Protein 7TJL (pdb70)

Foldseek 3Di:
DLVQLVVLCVQLVVDDDPVSNVVSLVVSLVVLLVVLVVVVVVPVVVSVVCLVVQCVRPNPSSNVSSVVNVVVVVVVVVVVVVVVD

B-factor: mean 26.88, std 8.85, range [12.45, 68.39]

Solvent-accessible surface area: 6396 Å² total; per-residue (Å²): 94,118,79,134,12,86,64,42,39,140,103,1,142,138,13,126,60,102,105,84,49,127,118,44,56,76,32,0,33,95,18,0,10,101,13,0,99,56,47,16,154,151,43,65,120,162,1,38,124,64,28,80,114,9,54,140,38,29,31,156,51,0,69,73,0,16,70,57,10,65,118,80,45,96,91,150,66,148,154,110,113,108,133,124,179

Nearest PDB structures (foldseek):
  7tjl-assembly1_A-2  TM=1.012E+00  e=2.897E-11  synthetic construct
  4ib4-assembly1_A  TM=3.787E-01  e=5.932E+00  Homo sapiens

Sequence (85 aa):
HKARVEEYMRRALQATTEPEKKYWEEEAKKEIEQAMYADALINPIRFTEKAAKYIKTYGFRGQEAYDQVKKEMFEKLYKYFMEKL

Radius of gyration: 14.93 Å; Cα contacts (8 Å, |Δi|>4): 64; chains: 1; bounding box: 44×23×36 Å

Structure (mmCIF, N/CA/C/O backbone):
data_7TJL
#
_entry.id   7TJL
#
_cell.length_a   116.250
_cell.length_b   31.000
_cell.length_c   31.360
_cell.angle_alpha   90.000
_cell.angle_beta   93.071
_cell.angle_gamma   90.000
#
_symmetry.space_group_name_H-M   'C 1 2 1'
#
loop_
_entity.id
_entity.type
_entity.pdbx_description
1 polymer 'De novo designed protein, SEWN0.1'
2 water water
#
loop_
_atom_site.group_PDB
_atom_site.id
_atom_site.type_symbol
_atom_site.label_atom_id
_atom_site.label_alt_id
_atom_site.label_comp_id
_atom_site.label_asym_id
_atom_site.label_entity_id
_atom_site.label_seq_id
_atom_site.pdbx_PDB_ins_code
_atom_site.Cartn_x
_atom_site.Cartn_y
_atom_site.Cartn_z
_atom_site.occupancy
_atom_site.B_iso_or_equiv
_atom_site.auth_seq_id
_atom_site.auth_comp_id
_atom_site.auth_asym_id
_atom_site.auth_atom_id
_atom_site.pdbx_PDB_model_num
ATOM 1 N N . HIS A 1 6 ? 44.98700 2.78400 21.04900 1.000 22.08063 6 HIS A N 1
ATOM 2 C CA . HIS A 1 6 ? 44.28200 2.82900 19.76500 1.000 22.88904 6 HIS A CA 1
ATOM 3 C C . HIS A 1 6 ? 42.96900 2.07400 19.79600 1.000 20.16907 6 HIS A C 1
ATOM 4 O O . HIS A 1 6 ? 41.93600 2.62100 19.43400 1.000 19.46958 6 HIS A O 1
ATOM 11 N N . LYS A 1 7 ? 43.04800 0.79800 20.17100 1.000 21.08302 7 LYS A N 1
ATOM 12 C CA . LYS A 1 7 ? 41.85900 -0.03900 20.20400 1.000 28.50914 7 LYS A CA 1
ATOM 13 C C . LYS A 1 7 ? 40.81300 0.53600 21.14400 1.000 26.04191 7 LYS A C 1
ATOM 14 O O . LYS A 1 7 ? 39.62200 0.55800 20.81400 1.000 21.91207 7 LYS A O 1
ATOM 20 N N . ALA A 1 8 ? 41.23800 1.01900 22.32000 1.000 21.78818 8 ALA A N 1
ATOM 21 C CA . ALA A 1 8 ? 40.27600 1.57100 23.27500 1.000 26.82786 8 ALA A CA 1
ATOM 22 C C . ALA A 1 8 ? 39.66000 2.86000 22.75400 1.000 20.94619 8 ALA A C 1
ATOM 23 O O . ALA A 1 8 ? 38.47400 3.12700 22.97700 1.000 20.61130 8 ALA A O 1
ATOM 25 N N . ARG A 1 9 ? 40.45200 3.67300 22.05700 1.000 19.76752 9 ARG A N 1
ATOM 26 C CA . ARG A 1 9 ? 39.94300 4.91600 21.48800 1.000 17.50545 9 ARG A CA 1
ATOM 27 C C . ARG A 1 9 ? 38.90700 4.63700 20.39400 1.000 21.48921 9 ARG A C 1
ATOM 28 O O . ARG A 1 9 ? 37.84800 5.28500 20.34500 1.000 18.00591 9 ARG A O 1
ATOM 36 N N . VAL A 1 10 ? 39.16800 3.64000 19.53700 1.000 19.05003 10 VAL A N 1
ATOM 37 C CA . VAL A 1 10 ? 38.20300 3.28500 18.48700 1.000 16.06752 10 VAL A CA 1
ATOM 38 C C . VAL A 1 10 ? 36.87100 2.80500 19.08600 1.000 18.52735 10 VAL A C 1
ATOM 39 O O . VAL A 1 10 ? 35.79800 3.12200 18.55500 1.000 17.44057 10 VAL A O 1
ATOM 43 N N . GLU A 1 11 ? 36.91800 1.99700 20.15800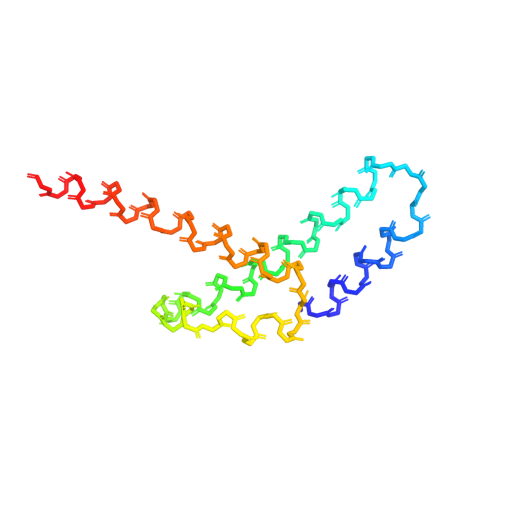 1.000 20.09332 11 GLU A N 1
ATOM 44 C CA . GLU A 1 11 ? 35.68000 1.52600 20.79500 1.000 24.11169 11 GLU A CA 1
ATOM 45 C C . GLU A 1 11 ? 34.84400 2.68200 21.31600 1.000 23.22059 11 GLU A C 1
ATOM 46 O O . GLU A 1 11 ? 33.60400 2.65500 21.21400 1.000 22.63493 11 GLU A O 1
ATOM 52 N N . GLU A 1 12 ? 35.49200 3.68600 21.92500 1.000 19.95886 12 GLU A N 1
ATOM 53 C CA . GLU A 1 12 ? 34.74800 4.85700 22.39600 1.000 24.47354 12 GLU A CA 1
ATOM 54 C C . GLU A 1 12 ? 34.12100 5.60600 21.22900 1.000 24.93906 12 GLU A C 1
ATOM 55 O O . GLU A 1 12 ? 32.94400 5.98500 21.28700 1.000 23.36337 12 GLU A O 1
ATOM 61 N N . TYR A 1 13 ? 34.88500 5.80100 20.15200 1.000 19.88713 13 TYR A N 1
ATOM 62 C CA . TYR A 1 13 ? 34.35700 6.45200 18.95800 1.000 18.07153 13 TYR A CA 1
ATOM 63 C C . TYR A 1 13 ? 33.16100 5.69400 18.39600 1.000 20.86493 13 TYR A C 1
ATOM 64 O O . TYR A 1 13 ? 32.15500 6.29900 18.01700 1.000 20.77237 13 TYR A O 1
ATOM 73 N N . MET A 1 14 ? 33.27000 4.36800 18.29000 1.000 20.74687 14 MET A N 1
ATOM 74 C CA . MET A 1 14 ? 32.10600 3.59300 17.86100 1.000 21.93647 14 MET A CA 1
ATOM 75 C C . MET A 1 14 ? 31.00000 3.56000 18.90600 1.000 24.84005 14 MET A C 1
ATOM 76 O O . MET A 1 14 ? 29.83300 3.40100 18.52900 1.000 23.82954 14 MET A O 1
ATOM 81 N N . ARG A 1 15 ? 31.31900 3.71100 20.20100 1.000 24.39418 15 ARG A N 1
ATOM 82 C CA . ARG A 1 15 ? 30.27200 3.90100 21.20800 1.000 24.59031 15 ARG A CA 1
ATOM 83 C C . ARG A 1 15 ? 29.50000 5.19400 20.96700 1.000 27.62589 15 ARG A C 1
ATOM 84 O O . ARG A 1 15 ? 28.26100 5.22500 21.07700 1.000 28.70842 15 ARG A O 1
ATOM 92 N N . ARG A 1 16 ? 30.19400 6.23900 20.52300 1.000 22.81271 16 ARG A N 1
ATOM 93 C CA . ARG A 1 16 ? 29.55100 7.50700 20.19300 1.000 25.10285 16 ARG A CA 1
ATOM 94 C C . ARG A 1 16 ? 28.80200 7.46700 18.86300 1.000 27.27740 16 ARG A C 1
ATOM 95 O O . ARG A 1 16 ? 27.76000 8.11700 18.72800 1.000 29.85202 16 ARG A O 1
ATOM 103 N N . ALA A 1 17 ? 29.30700 6.72600 17.87500 1.000 25.51785 17 ALA A N 1
ATOM 104 C CA . ALA A 1 17 ? 28.66300 6.69700 16.56200 1.000 25.24566 17 ALA A CA 1
ATOM 105 C C . ALA A 1 17 ? 27.28500 6.03100 16.61600 1.000 29.23342 17 ALA A C 1
ATOM 106 O O . ALA A 1 17 ? 26.34600 6.49100 15.95900 1.000 30.71086 17 ALA A O 1
ATOM 108 N N . LEU A 1 18 ? 27.16100 4.93100 17.37700 1.000 29.68894 18 LEU A N 1
ATOM 109 C CA . LEU A 1 18 ? 25.90000 4.20000 17.56100 1.000 33.31863 18 LEU A CA 1
ATOM 110 C C . LEU A 1 18 ? 24.91400 4.98300 18.41200 1.000 32.85586 18 LEU A C 1
ATOM 111 O O . LEU A 1 18 ? 23.69700 4.83600 18.25600 1.000 36.47177 18 LEU A O 1
ATOM 116 N N . GLN A 1 19 ? 25.41700 5.77700 19.35100 1.000 34.49315 19 GLN A N 1
ATOM 117 C CA . GLN A 1 19 ? 24.53800 6.61800 20.14700 1.000 32.83078 19 GLN A CA 1
ATOM 118 C C . GLN A 1 19 ? 23.92500 7.73500 19.31200 1.000 36.48072 19 GLN A C 1
ATOM 119 O O . GLN A 1 19 ? 22.85100 8.24600 19.65500 1.000 35.63435 19 GLN A O 1
ATOM 125 N N . ALA A 1 20 ? 24.58600 8.12400 18.22200 1.000 29.38533 20 ALA A N 1
ATOM 126 C CA . ALA A 1 20 ? 24.14200 9.25500 17.42200 1.000 31.38553 20 ALA A CA 1
ATOM 127 C C . ALA A 1 20 ? 22.96000 8.88200 16.53200 1.000 31.92857 20 ALA A C 1
ATOM 128 O O . ALA A 1 20 ? 22.83000 7.74300 16.06900 1.000 34.44524 20 ALA A O 1
ATOM 130 N N . THR A 1 21 ? 22.10300 9.86800 16.28000 1.000 29.97139 21 THR A N 1
ATOM 131 C CA . THR A 1 21 ? 20.93000 9.66200 15.45100 1.000 29.22312 21 THR A CA 1
ATOM 132 C C . THR A 1 21 ? 20.94100 10.47300 14.16600 1.000 32.24011 21 THR A C 1
ATOM 133 O O . THR A 1 21 ? 19.96200 10.41300 13.41500 1.000 36.17021 21 THR A O 1
ATOM 137 N N . THR A 1 22 ? 21.99800 11.23300 13.88500 1.000 27.98968 22 THR A N 1
ATOM 138 C CA . THR A 1 22 ? 22.11300 11.92900 12.61300 1.000 27.58163 22 THR A CA 1
ATOM 139 C C . THR A 1 22 ? 23.30700 11.37800 11.84900 1.000 30.16772 22 THR A C 1
ATOM 140 O O . THR A 1 22 ? 24.32900 11.02100 12.44500 1.000 27.45661 22 THR A O 1
ATOM 144 N N . GLU A 1 23 ? 23.16400 11.28900 10.53300 1.000 30.45550 23 GLU A N 1
ATOM 145 C CA . GLU A 1 23 ? 24.27900 10.81800 9.71900 1.000 29.20966 23 GLU A CA 1
ATOM 146 C C . GLU A 1 23 ? 25.50700 11.71900 9.79800 1.000 30.53964 23 GLU A C 1
ATOM 147 O O . GLU A 1 23 ? 26.62300 11.17900 9.76700 1.000 32.30529 23 GLU A O 1
ATOM 153 N N . PRO A 1 24 ? 25.39100 13.05600 9.88200 1.000 30.00047 24 PRO A N 1
ATOM 154 C CA . PRO A 1 24 ? 26.58600 13.86800 10.19800 1.000 29.90577 24 PRO A CA 1
ATOM 155 C C . PRO A 1 24 ? 27.38400 13.40300 11.41400 1.000 28.34704 24 PRO A C 1
ATOM 156 O O . PRO A 1 24 ? 28.59800 13.20800 11.28900 1.000 22.69977 24 PRO A O 1
ATOM 160 N N . GLU A 1 25 ? 26.75900 13.23500 12.58600 1.000 28.71203 25 GLU A N 1
ATOM 161 C CA . GLU A 1 25 ? 27.51700 12.74600 13.74000 1.000 24.49126 25 GLU A CA 1
ATOM 162 C C . GLU A 1 25 ? 28.02700 11.32300 13.54700 1.000 26.02601 25 GLU A C 1
ATOM 163 O O . GLU A 1 25 ? 29.16100 11.02700 13.93700 1.000 24.74286 25 GLU A O 1
ATOM 169 N N . LYS A 1 26 ? 27.22400 10.42900 12.96400 1.000 25.69484 26 LYS A N 1
ATOM 170 C CA . LYS A 1 26 ? 27.70300 9.06600 12.75100 1.000 25.54180 26 LYS A CA 1
ATOM 171 C C . LYS A 1 26 ? 28.96900 9.06400 11.90400 1.000 25.64048 26 LYS A C 1
ATOM 172 O O . LYS A 1 26 ? 29.97400 8.44000 12.27200 1.000 25.06273 26 LYS A O 1
ATOM 178 N N . LYS A 1 27 ? 28.94100 9.77700 10.77600 1.000 26.20625 27 LYS A N 1
ATOM 179 C CA . LYS A 1 27 ? 30.11500 9.85600 9.90500 1.000 28.73997 27 LYS A CA 1
ATOM 180 C C . LYS A 1 27 ? 31.29700 10.52900 10.60000 1.000 26.82992 27 LYS A C 1
ATOM 181 O O . LYS A 1 27 ? 32.45800 10.14900 10.37900 1.000 24.67006 27 LYS A O 1
ATOM 187 N N . TYR A 1 28 ? 31.02800 11.55100 11.41700 1.000 22.59281 28 TYR A N 1
ATOM 188 C CA . TYR A 1 28 ? 32.10200 12.20300 12.15600 1.000 25.70855 28 TYR A CA 1
ATOM 189 C C . TYR A 1 28 ? 32.83100 11.20900 13.04900 1.000 25.73638 28 TYR A C 1
ATOM 190 O O . TYR A 1 28 ? 34.06200 11.15100 13.05100 1.000 22.18661 28 TYR A O 1
ATOM 199 N N . TRP A 1 29 ? 32.08600 10.42800 13.83700 1.000 22.40232 29 TRP A N 1
ATOM 200 C CA . TRP A 1 29 ? 32.74900 9.50800 14.75600 1.000 23.75066 29 TRP A CA 1
ATOM 201 C C . TRP A 1 29 ? 33.41600 8.35500 14.00600 1.000 23.01488 29 TRP A C 1
ATOM 202 O O . TRP A 1 29 ? 34.48400 7.88200 14.41500 1.000 19.73676 29 TRP A O 1
ATOM 213 N N . GLU A 1 30 ? 32.81100 7.89500 12.91000 1.000 22.09427 30 GLU A N 1
ATOM 214 C CA . GLU A 1 30 ? 33.44900 6.83600 12.13700 1.000 24.41900 30 GLU A CA 1
ATOM 215 C C . GLU A 1 30 ? 34.76400 7.32100 11.52900 1.000 22.87598 30 GLU A C 1
ATOM 216 O O . GLU A 1 30 ? 35.72100 6.54200 11.40800 1.000 22.29093 30 GLU A O 1
ATOM 222 N N . GLU A 1 31 ? 34.84600 8.61300 11.20100 1.000 21.81242 31 GLU A N 1
ATOM 223 C CA . GLU A 1 31 ? 36.06800 9.18800 10.65300 1.000 24.54532 31 GLU A CA 1
ATOM 224 C C . GLU A 1 31 ? 37.11500 9.40400 11.74200 1.000 22.83009 31 GLU A C 1
ATOM 225 O O . GLU A 1 31 ? 38.31700 9.21200 11.50500 1.000 20.34024 31 GLU A O 1
ATOM 231 N N . GLU A 1 32 ? 36.67800 9.79000 12.94400 1.000 22.42289 32 GLU A N 1
ATOM 232 C CA . GLU A 1 32 ? 37.56800 9.78500 14.10000 1.000 19.79650 32 GLU A CA 1
ATOM 233 C C . GLU A 1 32 ? 38.19400 8.41300 14.30600 1.000 21.15895 32 GLU A C 1
ATOM 234 O O . GLU A 1 32 ? 39.38400 8.30700 14.62000 1.000 18.99569 32 GLU A O 1
ATOM 240 N N . ALA A 1 33 ? 37.39100 7.35000 14.18200 1.000 16.92898 33 ALA A N 1
ATOM 241 C CA . ALA A 1 33 ? 37.92300 5.99500 14.32100 1.000 18.37018 33 ALA A CA 1
ATOM 242 C C . ALA A 1 33 ? 38.90900 5.67700 13.20700 1.000 17.51807 33 ALA A C 1
ATOM 243 O O . ALA A 1 33 ? 39.99400 5.12400 13.46300 1.000 16.07325 33 ALA A O 1
ATOM 245 N N . LYS A 1 34 ? 38.55600 6.01700 11.96600 1.000 14.43551 34 LYS A N 1
ATOM 246 C CA . LYS A 1 34 ? 39.49800 5.84100 10.85300 1.000 19.52275 34 LYS A CA 1
ATOM 247 C C . LYS A 1 34 ? 40.83400 6.53800 11.11100 1.000 20.11211 34 LYS A C 1
ATOM 248 O O . LYS A 1 34 ? 41.90900 5.96100 10.87500 1.000 16.57256 34 LYS A O 1
ATOM 254 N N . LYS A 1 35 ? 40.79100 7.80700 11.54000 1.000 17.62880 35 LYS A N 1
ATOM 255 C CA . LYS A 1 35 ? 42.02500 8.56500 11.74200 1.000 19.26131 35 LYS A CA 1
ATOM 256 C C . LYS A 1 35 ? 42.87900 7.99400 12.87200 1.000 18.71164 35 LYS A C 1
ATOM 257 O O . LYS A 1 35 ? 44.11700 8.05200 12.80300 1.000 17.82601 35 LYS A O 1
ATOM 263 N N . GLU A 1 36 ? 42.24600 7.46900 13.91900 1.000 15.70850 36 GLU A N 1
ATOM 264 C CA . GLU A 1 36 ? 42.98600 6.82900 15.00100 1.000 20.73404 36 GLU A CA 1
ATOM 265 C C . GLU A 1 36 ? 43.70600 5.59000 14.48900 1.000 19.18833 36 GLU A C 1
ATOM 266 O O . GLU A 1 36 ? 44.87200 5.35000 14.81800 1.000 19.33440 36 GLU A O 1
ATOM 272 N N . ILE A 1 37 ? 43.02000 4.78400 13.67900 1.000 14.29111 37 ILE A N 1
ATOM 273 C CA . ILE A 1 37 ? 43.66400 3.60700 13.10700 1.000 18.21698 37 ILE A CA 1
ATOM 274 C C . ILE A 1 37 ? 44.84800 4.01400 12.24800 1.000 13.88301 37 ILE A C 1
ATOM 275 O O . ILE A 1 37 ? 45.91000 3.37900 12.28600 1.000 19.05146 37 ILE A O 1
ATOM 280 N N . GLU A 1 38 ? 44.69000 5.08500 11.46500 1.000 13.52619 38 GLU A N 1
ATOM 281 C CA . GLU A 1 38 ? 45.78800 5.54000 10.61400 1.000 15.70426 38 GLU A CA 1
ATOM 282 C C . GLU A 1 38 ? 46.99700 5.97600 11.44000 1.000 16.30043 38 GLU A C 1
ATOM 283 O O . GLU A 1 38 ? 48.13900 5.77000 11.01400 1.000 12.60120 38 GLU A O 1
ATOM 289 N N . GLN A 1 39 ? 46.77400 6.55400 12.62900 1.000 13.41841 39 GLN A N 1
ATOM 290 C CA . GLN A 1 39 ? 47.89800 6.88100 13.51500 1.000 16.16451 39 GLN A CA 1
ATOM 291 C C . GLN A 1 39 ? 48.67000 5.63400 13.93700 1.000 17.69991 39 GLN A C 1
ATOM 292 O O . GLN A 1 39 ? 49.90800 5.65300 13.99400 1.000 16.24442 39 GLN A O 1
ATOM 298 N N . ALA A 1 40 ? 47.96200 4.54600 14.26700 1.000 16.04195 40 ALA A N 1
ATOM 299 C CA . ALA A 1 40 ? 48.65900 3.28700 14.53600 1.000 18.16735 40 ALA A CA 1
ATOM 300 C C . ALA A 1 40 ? 49.49400 2.83800 13.33900 1.000 18.35065 40 ALA A C 1
ATOM 301 O O . ALA A 1 40 ? 50.63700 2.37700 13.50200 1.000 17.46121 40 ALA A O 1
ATOM 303 N N . MET A 1 41 ? 48.93200 2.92800 12.12500 1.000 15.92038 41 MET A N 1
ATOM 304 C CA . MET A 1 41 ? 49.69800 2.50800 10.95200 1.000 16.18444 41 MET A CA 1
ATOM 305 C C . MET A 1 41 ? 50.87600 3.43000 10.67400 1.000 15.26684 41 MET A C 1
ATOM 306 O O . MET A 1 41 ? 51.94600 2.95100 10.27100 1.000 16.33715 41 MET A O 1
ATOM 311 N N . TYR A 1 42 ? 50.73200 4.74900 10.88100 1.000 13.78105 42 TYR A N 1
ATOM 312 C CA . TYR A 1 42 ? 51.89100 5.63200 10.64000 1.000 13.90411 42 TYR A CA 1
ATOM 313 C C . TYR A 1 42 ? 53.08200 5.25000 11.50100 1.000 16.86480 42 TYR A C 1
ATOM 314 O O . TYR A 1 42 ? 54.25000 5.38900 11.07900 1.000 15.07428 42 TYR A O 1
ATOM 323 N N . ALA A 1 43 ? 52.82100 4.82000 12.72900 1.000 15.18961 43 ALA A N 1
ATOM 324 C CA . ALA A 1 43 ? 53.92600 4.44100 13.61500 1.000 12.44600 43 ALA A CA 1
ATOM 325 C C . ALA A 1 43 ? 54.61800 3.16800 13.13700 1.000 17.33466 43 ALA A C 1
ATOM 326 O O . ALA A 1 43 ? 55.85500 3.06800 13.19200 1.000 17.30151 43 ALA A O 1
ATOM 328 N N . ASP A 1 44 ? 53.84200 2.16800 12.70100 1.000 15.60880 44 ASP A N 1
ATOM 329 C CA . ASP A 1 44 ? 54.43500 0.95600 12.13300 1.000 18.77295 44 ASP A CA 1
ATOM 330 C C . ASP A 1 44 ? 55.23700 1.28900 10.88500 1.000 17.84149 44 ASP A C 1
ATOM 331 O O . ASP A 1 44 ? 56.34200 0.76700 10.69000 1.000 17.73194 44 ASP A O 1
ATOM 336 N N . ALA A 1 45 ? 54.69500 2.15600 10.02400 1.000 15.21011 45 ALA A N 1
ATOM 337 C CA . ALA A 1 45 ? 55.39800 2.50500 8.78900 1.000 15.83752 45 ALA A CA 1
ATOM 338 C C . ALA A 1 45 ? 56.60400 3.40400 9.02600 1.000 20.12843 45 ALA A C 1
ATOM 339 O O . ALA A 1 45 ? 57.52100 3.42100 8.19300 1.000 16.84128 45 ALA A O 1
ATOM 341 N N . LEU A 1 46 ? 56.62000 4.16900 10.12000 1.000 16.80701 46 LEU A N 1
ATOM 342 C CA . LEU A 1 46 ? 57.82500 4.91000 10.49000 1.000 20.03730 46 LEU A CA 1
ATOM 343 C C . LEU A 1 46 ? 59.01100 3.97900 10.66800 1.000 18.19749 46 LEU A C 1
ATOM 344 O O . LEU A 1 46 ? 60.13200 4.29700 10.25300 1.000 17.92806 46 LEU A O 1
ATOM 349 N N . ILE A 1 47 ? 58.79000 2.82200 11.28200 1.000 15.77189 47 ILE A N 1
ATOM 350 C CA . ILE A 1 47 ? 59.89200 1.89000 11.48900 1.000 18.00755 47 ILE A CA 1
ATOM 351 C C . ILE A 1 47 ? 60.17800 1.08400 10.23000 1.000 25.85006 47 ILE A C 1
ATOM 352 O O . ILE A 1 47 ? 61.34800 0.85900 9.87100 1.000 17.75404 47 ILE A O 1
ATOM 357 N N . ASN A 1 48 ? 59.14400 0.59100 9.55400 1.000 17.67598 48 ASN A N 1
ATOM 358 C CA . ASN A 1 48 ? 59.36900 -0.18800 8.33300 1.000 23.16055 48 ASN A CA 1
ATOM 359 C C . ASN A 1 48 ? 58.19800 -0.01700 7.38500 1.000 19.44732 48 ASN A C 1
ATOM 360 O O . ASN A 1 48 ? 57.20700 -0.75600 7.47200 1.000 18.32429 48 ASN A O 1
ATOM 365 N N . PRO A 1 49 ? 58.30100 0.89100 6.41000 1.000 19.20283 49 PRO A N 1
ATOM 366 C CA . PRO A 1 49 ? 57.19000 1.06800 5.45300 1.000 24.08314 49 PRO A CA 1
ATOM 367 C C . PRO A 1 49 ? 56.83400 -0.20100 4.68700 1.000 25.89457 49 PRO A C 1
ATOM 368 O O . PRO A 1 49 ? 55.65400 -0.42400 4.37300 1.000 23.81613 49 PRO A O 1
ATOM 372 N N . ILE A 1 50 ? 57.81600 -1.05200 4.38700 1.000 23.05053 50 ILE A N 1
ATOM 373 C CA . ILE A 1 50 ? 57.54100 -2.24300 3.59100 1.000 27.18253 50 ILE A CA 1
ATOM 374 C C . ILE A 1 50 ? 56.76100 -3.26200 4.41000 1.000 27.69729 50 ILE A C 1
ATOM 375 O O . ILE A 1 50 ? 55.82300 -3.89300 3.90800 1.000 29.87002 50 ILE A O 1
ATOM 380 N N . ARG A 1 51 ? 5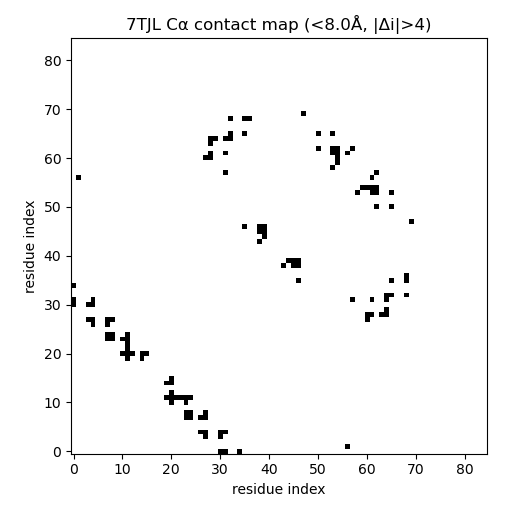7.11300 -3.42900 5.68700 1.000 27.08571 51 ARG A N 1
ATOM 381 C CA . ARG A 1 51 ? 5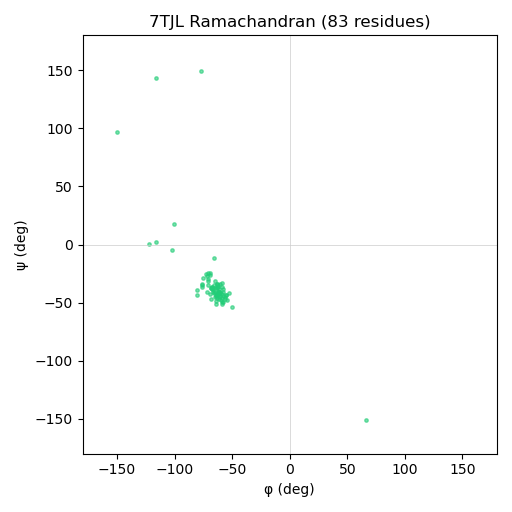6.32200 -4.30900 6.54200 1.000 32.55599 51 ARG A CA 1
ATOM 382 C C . ARG A 1 51 ? 54.89000 -3.79200 6.69600 1.000 32.17862 51 ARG A C 1
ATOM 383 O O . ARG A 1 51 ? 53.94700 -4.58700 6.80500 1.000 35.51731 51 ARG A O 1
ATOM 391 N N . PHE A 1 52 ? 54.70400 -2.46600 6.72300 1.000 29.53539 52 PHE A N 1
ATOM 392 C CA . PHE A 1 52 ? 53.34600 -1.92500 6.77600 1.000 26.02668 52 PHE A CA 1
ATOM 393 C C . PHE A 1 52 ? 52.51000 -2.43300 5.60900 1.000 28.43611 52 PHE A C 1
ATOM 394 O O . PHE A 1 52 ? 51.34700 -2.82400 5.78700 1.000 27.92702 52 PHE A O 1
ATOM 402 N N . THR A 1 53 ? 53.07600 -2.41100 4.39800 1.000 24.56311 53 THR A N 1
ATOM 403 C CA . THR A 1 53 ? 52.36200 -2.89700 3.22300 1.000 29.52160 53 THR A CA 1
ATOM 404 C C . THR A 1 53 ? 52.08500 -4.39400 3.28100 1.000 34.68421 53 THR A C 1
ATOM 405 O O . THR A 1 53 ? 51.27100 -4.88400 2.49000 1.000 37.86307 53 THR A O 1
ATOM 409 N N . GLU A 1 54 ? 52.69600 -5.11800 4.21600 1.000 31.39162 54 GLU A N 1
ATOM 410 C CA . GLU A 1 54 ? 52.49100 -6.55200 4.35300 1.000 35.83405 54 GLU A CA 1
ATOM 411 C C . GLU A 1 54 ? 51.56000 -6.91400 5.49800 1.000 32.78491 54 GLU A C 1
ATOM 412 O O . GLU A 1 54 ? 51.25500 -8.09600 5.67200 1.000 36.96633 54 GLU A O 1
ATOM 418 N N . LYS A 1 55 ? 51.13700 -5.91900 6.28700 1.000 33.47631 55 LYS A N 1
ATOM 419 C CA . LYS A 1 55 ? 50.35900 -6.21400 7.52300 1.000 35.50743 55 LYS A CA 1
ATOM 420 C C . LYS A 1 55 ? 48.84900 -6.00300 7.34500 1.000 33.13451 55 LYS A C 1
ATOM 421 O O . LYS A 1 55 ? 48.15200 -5.89900 8.37600 1.000 30.53727 55 LYS A O 1
ATOM 427 N N . ALA A 1 56 ? 48.35600 -5.94900 6.10700 1.000 34.46240 56 ALA A N 1
ATOM 428 C CA . ALA A 1 56 ? 46.92900 -5.69800 5.90100 1.000 29.77173 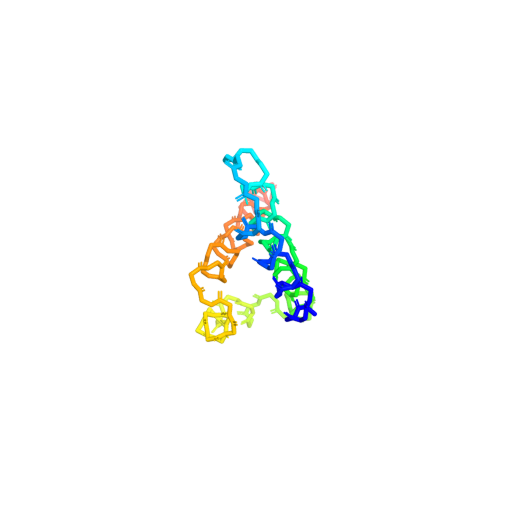56 ALA A CA 1
ATOM 429 C C . ALA A 1 56 ? 46.07000 -6.66600 6.70400 1.000 32.59303 56 ALA A C 1
ATOM 430 O O . ALA A 1 56 ? 45.06900 -6.26800 7.31200 1.000 34.09334 56 ALA A O 1
ATOM 432 N N . ALA A 1 57 ? 46.46000 -7.94000 6.73900 1.000 30.77159 57 ALA A N 1
ATOM 433 C CA . ALA A 1 57 ? 45.66600 -8.94300 7.44000 1.000 34.37860 57 ALA A CA 1
ATOM 434 C C . ALA A 1 57 ? 45.59700 -8.65300 8.93300 1.000 34.67829 57 ALA A C 1
ATOM 435 O O . ALA A 1 57 ? 44.52800 -8.76000 9.54700 1.000 32.05309 57 ALA A O 1
ATOM 437 N N . LYS A 1 58 ? 46.72700 -8.27600 9.53500 1.000 31.58773 58 LYS A N 1
ATOM 438 C CA . LYS A 1 58 ? 46.74800 -7.98000 10.96500 1.000 32.53308 58 LYS A CA 1
ATOM 439 C C . LYS A 1 58 ? 45.87200 -6.77400 11.30200 1.000 30.56184 58 LYS A C 1
ATOM 440 O O . LYS A 1 58 ? 45.20300 -6.76000 12.34000 1.000 33.96772 58 LYS A O 1
ATOM 446 N N . TYR A 1 59 ? 45.85000 -5.76000 10.43400 1.000 25.08259 59 TYR A N 1
ATOM 447 C CA . TYR A 1 59 ? 44.98900 -4.60400 10.66900 1.000 24.90698 59 TYR A CA 1
ATOM 448 C C . TYR A 1 59 ? 43.51400 -4.98200 10.55600 1.000 28.63659 59 TYR A C 1
ATOM 449 O O . TYR A 1 59 ? 42.68400 -4.47100 11.31500 1.000 24.76271 59 TYR A O 1
ATOM 458 N N . ILE A 1 60 ? 43.17000 -5.86300 9.60900 1.000 27.36703 60 ILE A N 1
ATOM 459 C CA . ILE A 1 60 ? 41.77300 -6.28400 9.45100 1.000 27.10093 60 ILE A CA 1
ATOM 460 C C . ILE A 1 60 ? 41.32200 -7.07700 10.66800 1.000 30.20565 60 ILE A C 1
ATOM 461 O O . ILE A 1 60 ? 40.18400 -6.94000 11.13300 1.000 30.58280 60 ILE A O 1
ATOM 466 N N . LYS A 1 61 ? 42.20000 -7.93200 11.20200 1.000 29.82250 61 LYS A N 1
ATOM 467 C CA . LYS A 1 61 ? 41.82300 -8.70100 12.38300 1.000 35.38857 61 LYS A CA 1
ATOM 468 C C . LYS A 1 61 ? 41.51100 -7.76100 13.54200 1.000 36.12552 61 LYS A C 1
ATOM 469 O O . LYS A 1 61 ? 40.55300 -7.98700 14.29200 1.000 35.81788 61 LYS A O 1
ATOM 475 N N . THR A 1 62 ? 42.28100 -6.67500 13.67700 1.000 31.11134 62 THR A N 1
ATOM 476 C CA . THR A 1 62 ? 42.09200 -5.77000 14.80900 1.000 32.05569 62 THR A CA 1
ATOM 477 C C . THR A 1 62 ? 40.93100 -4.81200 14.58900 1.000 31.36714 62 THR A C 1
ATOM 478 O O . THR A 1 62 ? 40.17200 -4.53500 15.52600 1.000 32.43387 62 THR A O 1
ATOM 482 N N . TYR A 1 63 ? 40.76300 -4.30700 13.36800 1.000 24.60374 63 TYR A N 1
ATOM 483 C CA . TYR A 1 63 ? 39.83600 -3.20900 13.13600 1.000 27.03020 63 TYR A CA 1
ATOM 484 C C . TYR A 1 63 ? 38.75100 -3.50500 12.11400 1.000 27.20010 63 TYR A C 1
ATOM 485 O O . TYR A 1 63 ? 37.93000 -2.62200 11.84500 1.000 30.41955 63 TYR A O 1
ATOM 494 N N . GLY A 1 64 ? 38.72300 -4.70300 11.53400 1.000 26.23158 64 GLY A N 1
ATOM 495 C CA . GLY A 1 64 ? 37.65700 -5.03100 10.61000 1.000 27.65025 64 GLY A CA 1
ATOM 496 C C . GLY A 1 64 ? 37.70500 -4.19700 9.34200 1.000 29.23424 64 GLY A C 1
ATOM 497 O O . GLY A 1 64 ? 38.77000 -3.76000 8.87900 1.000 26.06457 64 GLY A O 1
ATOM 498 N N . PHE A 1 65 ? 36.52000 -3.98300 8.76300 1.000 26.22385 65 PHE A N 1
ATOM 499 C CA . PHE A 1 65 ? 36.42200 -3.26100 7.49800 1.000 26.84583 65 PHE A CA 1
ATOM 500 C C . PHE A 1 65 ? 36.97200 -1.84500 7.61300 1.000 28.41934 65 PHE A C 1
ATOM 501 O O . PHE A 1 65 ? 37.55000 -1.31900 6.65300 1.000 26.31299 65 PHE A O 1
ATOM 509 N N . ARG A 1 66 ? 36.80400 -1.20600 8.77000 1.000 22.09932 66 ARG A N 1
ATOM 510 C CA . ARG A 1 66 ? 37.38200 0.14600 9.00500 1.000 27.26971 66 ARG A CA 1
ATOM 511 C C . ARG A 1 66 ? 38.91400 0.06900 8.94000 1.000 23.10774 66 ARG A C 1
ATOM 512 O O . ARG A 1 66 ? 39.53100 1.03400 8.50700 1.000 24.43595 66 ARG A O 1
ATOM 520 N N . GLY A 1 67 ? 39.48800 -1.04400 9.37900 1.000 21.40420 67 GLY A N 1
ATOM 521 C CA . GLY A 1 67 ? 40.92900 -1.20600 9.21500 1.000 19.78244 67 GLY A CA 1
ATOM 522 C C . GLY A 1 67 ? 41.33900 -1.32400 7.75600 1.000 21.28621 67 GLY A C 1
ATOM 523 O O . GLY A 1 67 ? 42.39500 -0.82300 7.35500 1.000 19.57130 67 GLY A O 1
ATOM 524 N N . GLN A 1 68 ? 40.52600 -2.00900 6.94400 1.000 23.80269 68 GLN A N 1
ATOM 525 C CA . GLN A 1 68 ? 40.81100 -2.08600 5.51300 1.000 24.78578 68 GLN A CA 1
ATOM 526 C C . GLN A 1 68 ? 40.78900 -0.70000 4.88600 1.000 23.89510 68 GLN A C 1
ATOM 527 O O . GLN A 1 68 ? 41.68300 -0.33100 4.11700 1.000 22.56646 68 GLN A O 1
ATOM 533 N N . GLU A 1 69 ? 39.75200 0.07200 5.20000 1.000 23.81998 69 GLU A N 1
ATOM 534 C CA . GLU A 1 69 ? 39.61300 1.44100 4.71300 1.000 20.30796 69 GLU A CA 1
ATOM 535 C C . GLU A 1 69 ? 40.82300 2.29800 5.08600 1.000 22.61954 69 GLU A C 1
ATOM 536 O O . GLU A 1 69 ? 41.34900 3.05700 4.26000 1.000 18.33032 69 GLU A O 1
ATOM 542 N N . ALA A 1 70 ? 41.25200 2.21600 6.34700 1.000 19.8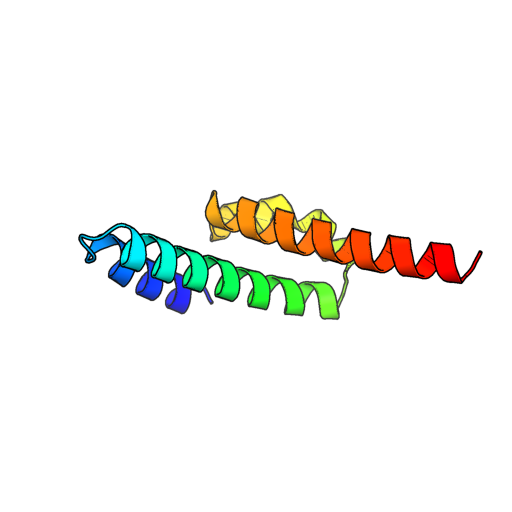1743 70 ALA A N 1
ATOM 543 C CA . ALA A 1 70 ? 42.39900 2.98700 6.80400 1.000 19.37782 70 ALA A CA 1
ATOM 544 C C . ALA A 1 70 ? 43.66900 2.55400 6.07700 1.000 14.32667 70 ALA A C 1
ATOM 545 O O . ALA A 1 70 ? 44.39200 3.38800 5.52800 1.000 17.05849 70 ALA A O 1
ATOM 547 N N . TYR A 1 71 ? 43.94400 1.24600 6.06200 1.000 15.33600 71 TYR A N 1
ATOM 548 C CA . TYR A 1 71 ? 45.13200 0.71900 5.37900 1.000 17.68819 71 TYR A CA 1
ATOM 549 C C . TYR A 1 71 ? 45.15700 1.15100 3.92300 1.000 18.96532 71 TYR A C 1
ATOM 550 O O . TYR A 1 71 ? 46.20500 1.56300 3.40200 1.000 15.76681 71 TYR A O 1
ATOM 559 N N . ASP A 1 72 ? 44.00400 1.08400 3.24900 1.000 16.07669 72 ASP A N 1
ATOM 560 C CA . ASP A 1 72 ? 43.96100 1.44000 1.83400 1.000 18.26875 72 ASP A CA 1
ATOM 561 C C . ASP A 1 72 ? 44.33400 2.90100 1.62700 1.000 18.67713 72 ASP A C 1
ATOM 562 O O . ASP A 1 72 ? 45.06400 3.23100 0.68600 1.000 19.62185 72 ASP A O 1
ATOM 567 N N . GLN A 1 73 ? 43.84800 3.79400 2.50000 1.000 17.23090 73 GLN A N 1
ATOM 568 C CA . GLN A 1 73 ? 44.17000 5.21600 2.36300 1.000 16.00772 73 GLN A CA 1
ATOM 569 C C . GLN A 1 73 ? 45.64200 5.49400 2.65000 1.000 16.95855 73 GLN A C 1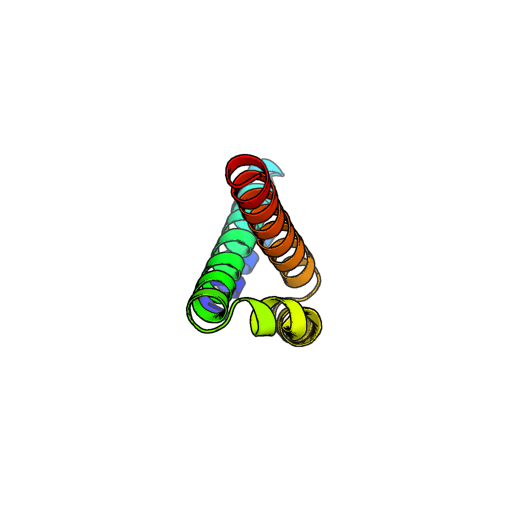
ATOM 570 O O . GLN A 1 73 ? 46.28400 6.26700 1.93100 1.000 16.02683 73 GLN A O 1
ATOM 576 N N . VAL A 1 74 ? 46.16900 4.93700 3.74600 1.000 16.52798 74 VAL A N 1
ATOM 577 C CA . VAL A 1 74 ? 47.58300 5.12800 4.07600 1.000 15.92769 74 VAL A CA 1
ATOM 578 C C . VAL A 1 74 ? 48.46500 4.58900 2.95500 1.000 13.68698 74 VAL A C 1
ATOM 579 O O . VAL A 1 74 ? 49.42200 5.24300 2.51800 1.000 14.86308 74 VAL A O 1
ATOM 583 N N . LYS A 1 75 ? 48.17500 3.37400 2.48900 1.000 15.61419 75 LYS A N 1
ATOM 584 C CA . LYS A 1 75 ? 48.97900 2.80600 1.40800 1.000 19.37841 75 LYS A CA 1
ATOM 585 C C . LYS A 1 75 ? 48.91000 3.66600 0.15400 1.000 18.56940 75 LYS A C 1
ATOM 586 O O . LYS A 1 75 ? 49.93500 3.93900 -0.47700 1.000 17.23672 75 LYS A O 1
ATOM 592 N N . LYS A 1 76 ? 47.71400 4.11800 -0.20900 1.000 17.94227 76 LYS A N 1
ATOM 593 C CA . LYS A 1 76 ? 47.53300 4.88500 -1.43600 1.000 17.44909 76 LYS A CA 1
ATOM 594 C C . LYS A 1 76 ? 48.29400 6.20100 -1.37600 1.000 18.85890 76 LYS A C 1
ATOM 595 O O . LYS A 1 76 ? 49.00100 6.57900 -2.31900 1.000 17.57858 76 LYS A O 1
ATOM 601 N N . GLU A 1 77 ? 48.18400 6.90500 -0.25500 1.000 14.65023 77 GLU A N 1
ATOM 602 C CA . GLU A 1 77 ? 48.83000 8.20400 -0.14300 1.000 16.34208 77 GLU A CA 1
ATOM 603 C C . GLU A 1 77 ? 50.34500 8.05000 -0.06100 1.000 17.48168 77 GLU A C 1
ATOM 604 O O . GLU A 1 77 ? 51.08700 8.91800 -0.54500 1.000 17.63261 77 GLU A O 1
ATOM 610 N N . MET A 1 78 ? 50.83500 6.93900 0.48800 1.000 15.08674 78 MET A N 1
ATOM 611 C CA . MET A 1 78 ? 52.29100 6.82900 0.51100 1.000 15.27724 78 MET A CA 1
ATOM 612 C C . MET A 1 78 ? 52.84200 6.47300 -0.86400 1.000 18.64024 78 MET A C 1
ATOM 613 O O . MET A 1 78 ? 53.91200 6.96300 -1.23800 1.000 16.90799 78 MET A O 1
ATOM 618 N N . PHE A 1 79 ? 52.12300 5.68100 -1.65900 1.000 17.73888 79 PHE A N 1
ATOM 619 C CA . PHE A 1 79 ? 52.61500 5.46200 -3.01900 1.000 18.70386 79 PHE A CA 1
ATOM 620 C C . PHE A 1 79 ? 52.45500 6.70400 -3.88700 1.000 16.44884 79 PHE A C 1
ATOM 621 O O . PHE A 1 79 ? 53.23000 6.88500 -4.82000 1.000 15.38663 79 PHE A O 1
ATOM 629 N N . GLU A 1 80 ? 51.48200 7.58100 -3.60000 1.000 16.85825 80 GLU A N 1
ATOM 630 C CA . GLU A 1 80 ? 51.41200 8.83400 -4.34900 1.000 20.17522 80 GLU A CA 1
ATOM 631 C C . GLU A 1 80 ? 52.59200 9.74300 -4.02300 1.000 19.88508 80 GLU A C 1
ATOM 632 O O . GLU A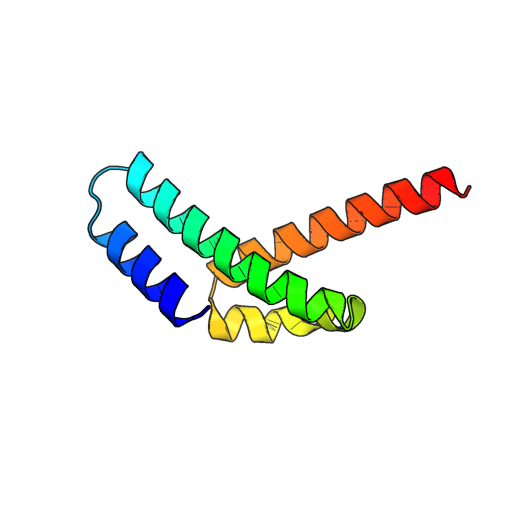 1 80 ? 53.07900 10.46500 -4.89900 1.000 17.30132 80 GLU A O 1
ATOM 638 N N . LYS A 1 81 ? 53.02300 9.76600 -2.75600 1.000 18.34305 81 LYS A N 1
ATOM 639 C CA . LYS A 1 81 ? 54.24500 10.48400 -2.39600 1.000 21.87119 81 LYS A CA 1
ATOM 640 C C . LYS A 1 81 ? 55.46300 9.91000 -3.11800 1.000 14.72212 81 LYS A C 1
ATOM 641 O O . LYS A 1 81 ? 56.30300 10.65700 -3.62500 1.000 17.34018 81 LYS A O 1
ATOM 647 N N . LEU A 1 82 ? 55.59800 8.57900 -3.15600 1.000 14.39216 82 LEU A N 1
ATOM 648 C CA . LEU A 1 82 ? 56.77000 7.99500 -3.81300 1.000 13.21655 82 LEU A CA 1
ATOM 649 C C . LEU A 1 82 ? 56.74300 8.23700 -5.31500 1.000 14.21584 82 LEU A C 1
ATOM 650 O O . LEU A 1 82 ? 57.78900 8.40400 -5.95700 1.000 14.72172 82 LEU A O 1
ATOM 655 N N . TYR A 1 83 ? 55.55700 8.20300 -5.90800 1.000 12.74133 83 TYR A N 1
ATOM 656 C CA . TYR A 1 83 ? 55.46900 8.47600 -7.33400 1.000 15.79456 83 TYR A CA 1
ATOM 657 C C . TYR A 1 83 ? 56.01000 9.86600 -7.65700 1.000 14.57720 83 TYR A C 1
ATOM 658 O O . TYR A 1 83 ? 56.89700 10.02100 -8.51200 1.000 15.81166 83 TYR A O 1
ATOM 667 N N . LYS A 1 84 ? 55.53000 10.87900 -6.93500 1.000 17.27904 84 LYS A N 1
ATOM 668 C CA . LYS A 1 84 ? 56.00000 12.25200 -7.11300 1.000 20.83188 84 LYS A CA 1
ATOM 669 C C . LYS A 1 84 ? 57.50000 12.34900 -6.89000 1.000 21.09280 84 LYS A C 1
ATOM 670 O O . LYS A 1 84 ? 58.20400 13.11800 -7.56600 1.000 18.15957 84 LYS A O 1
ATOM 676 N N . TYR A 1 85 ? 57.99500 11.60100 -5.90000 1.000 18.17333 85 TYR A N 1
ATOM 677 C CA . TYR A 1 85 ? 59.40900 11.63100 -5.56300 1.000 15.29896 85 TYR A CA 1
ATOM 678 C C . TYR A 1 85 ? 60.25400 11.11500 -6.72100 1.000 16.42050 85 TYR A C 1
ATOM 679 O O . TYR A 1 85 ? 61.24800 11.74400 -7.11600 1.000 20.23152 85 TYR A O 1
ATOM 688 N N . PHE A 1 86 ? 59.88100 9.96300 -7.28700 1.000 16.09267 86 PHE A N 1
ATOM 689 C CA . PHE A 1 86 ? 60.71300 9.40300 -8.35900 1.000 16.88539 86 PHE A CA 1
ATOM 690 C C . PHE A 1 86 ? 60.53700 10.15500 -9.67200 1.000 17.78823 86 PHE A C 1
ATOM 691 O O . PHE A 1 86 ? 61.47800 10.22100 -10.47500 1.000 17.63619 86 PHE A O 1
ATOM 699 N N . MET A 1 87 ? 59.36700 10.74600 -9.91000 1.000 16.64102 87 MET A N 1
ATOM 700 C CA . MET A 1 87 ? 59.23000 11.62000 -11.07700 1.000 20.75158 87 MET A CA 1
ATOM 701 C C . MET A 1 87 ? 60.18300 12.80900 -11.00400 1.000 21.62861 87 MET A C 1
ATOM 702 O O . MET A 1 87 ? 60.80100 13.18600 -12.01400 1.000 21.70983 87 MET A O 1
ATOM 707 N N . GLU A 1 88 ? 60.32500 13.41100 -9.82100 1.000 20.68442 88 GLU A N 1
ATOM 708 C CA . GLU A 1 88 ? 61.30800 14.47600 -9.65200 1.000 21.41104 88 GLU A CA 1
ATOM 709 C C . GLU A 1 88 ? 62.71800 13.98600 -9.91400 1.000 23.80999 88 GLU A C 1
ATOM 710 O O . GLU A 1 88 ? 63.54000 14.71100 -10.49500 1.000 23.29877 88 GLU A O 1
ATOM 716 N N . LYS A 1 89 ? 63.05000 12.78400 -9.44500 1.000 23.29254 89 LYS A N 1
ATOM 717 C CA . LYS A 1 89 ? 64.42700 12.34500 -9.62100 1.000 21.71339 89 LYS A CA 1
ATOM 718 C C . LYS A 1 89 ? 64.75600 12.01500 -11.06600 1.000 20.67226 89 LYS A C 1
ATOM 719 O O . LYS A 1 89 ? 65.92900 12.07300 -11.44700 1.000 20.27680 89 LYS A O 1
ATOM 725 N N . LEU A 1 90 ? 63.76400 11.67400 -11.86800 1.000 19.41125 90 LEU A N 1
ATOM 726 C CA . LEU A 1 90 ? 64.00300 11.39100 -13.27500 1.000 25.73132 90 LEU A CA 1
ATOM 727 C C . LEU A 1 90 ? 64.22200 12.67400 -14.08100 1.000 24.84913 90 LEU A C 1
ATOM 728 O O . LEU A 1 90 ? 64.99500 12.66900 -15.04300 1.000 27.41675 90 LEU A O 1
#

Secondary structure (DSSP, 8-state):
-HHHHHHHHHHHHH--SHHHHHHHHHHHHHHHHHHHHHHHHH-HHHHHH-HHHHHHHHHHHHHHHHHH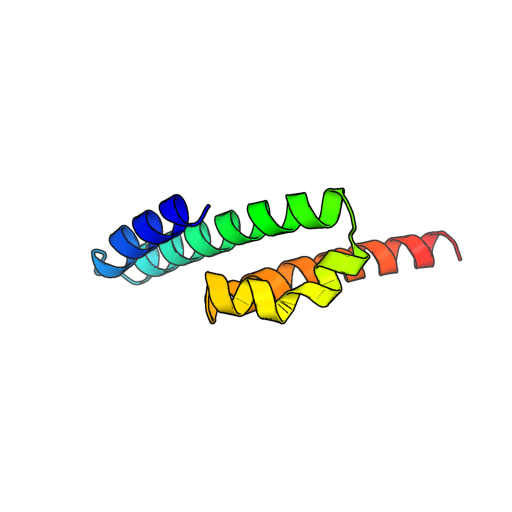HHHHHHHHHHHHHHHH-